Protein AF-A0A392VAR6-F1 (afdb_monomer_lite)

Structure (mmCIF, N/CA/C/O backbone):
data_AF-A0A392VAR6-F1
#
_entry.id   AF-A0A392VAR6-F1
#
loop_
_atom_site.group_PDB
_atom_site.id
_atom_site.type_symbol
_atom_site.label_atom_id
_atom_site.label_alt_id
_atom_site.label_comp_id
_atom_site.label_asym_id
_atom_site.label_entity_id
_atom_site.label_seq_id
_atom_site.pdbx_PDB_ins_code
_atom_site.Cartn_x
_atom_site.Cartn_y
_atom_site.Cartn_z
_atom_site.occupancy
_atom_site.B_iso_or_equiv
_atom_site.auth_seq_id
_atom_site.auth_comp_id
_atom_site.auth_asym_id
_atom_site.auth_atom_id
_atom_site.pdbx_PDB_model_num
ATOM 1 N N . THR A 1 1 ? 4.202 7.841 -10.403 1.00 66.62 1 THR A N 1
ATOM 2 C CA . THR A 1 1 ? 5.469 8.249 -9.753 1.00 66.62 1 THR A CA 1
ATOM 3 C C . THR A 1 1 ? 5.253 8.357 -8.255 1.00 66.62 1 THR A C 1
ATOM 5 O O . THR A 1 1 ? 4.150 8.710 -7.843 1.00 66.62 1 THR A O 1
ATOM 8 N N . THR A 1 2 ? 6.283 8.094 -7.442 1.00 84.06 2 THR A N 1
ATOM 9 C CA . THR A 1 2 ? 6.247 8.251 -5.971 1.00 84.06 2 THR A CA 1
ATOM 10 C C . THR A 1 2 ? 5.741 9.634 -5.546 1.00 84.06 2 THR A C 1
ATOM 12 O O . THR A 1 2 ? 4.954 9.743 -4.613 1.00 84.06 2 THR A O 1
ATOM 15 N N . LEU A 1 3 ? 6.100 10.690 -6.290 1.00 92.94 3 LEU A N 1
ATOM 16 C CA . LEU A 1 3 ? 5.642 12.062 -6.032 1.00 92.94 3 LEU A CA 1
ATOM 17 C C . LEU A 1 3 ? 4.112 12.199 -6.025 1.00 92.94 3 LEU A C 1
ATOM 19 O O . LEU A 1 3 ? 3.569 12.889 -5.168 1.00 92.94 3 LEU A O 1
ATOM 23 N N . GLY A 1 4 ? 3.417 11.531 -6.952 1.00 94.75 4 GLY A N 1
ATOM 24 C CA . GLY A 1 4 ? 1.954 11.566 -7.010 1.00 94.75 4 GLY A CA 1
ATOM 25 C C . GLY A 1 4 ? 1.315 10.903 -5.790 1.00 94.75 4 GLY A C 1
ATOM 26 O O . GLY A 1 4 ? 0.419 11.475 -5.178 1.00 94.75 4 GLY A O 1
ATOM 27 N N . LEU A 1 5 ? 1.824 9.737 -5.386 1.00 96.44 5 LEU A N 1
ATOM 28 C CA . LEU A 1 5 ? 1.330 9.032 -4.199 1.00 96.44 5 LEU A CA 1
ATOM 29 C C . LEU A 1 5 ? 1.641 9.790 -2.907 1.00 96.44 5 LEU A C 1
ATOM 31 O O . LEU A 1 5 ? 0.793 9.853 -2.025 1.00 96.44 5 LEU A O 1
ATOM 35 N N . LYS A 1 6 ? 2.793 10.462 -2.830 1.00 96.75 6 LYS A N 1
ATOM 36 C CA . LYS A 1 6 ? 3.121 11.362 -1.720 1.00 96.75 6 LYS A CA 1
ATOM 37 C C . LYS A 1 6 ? 2.164 12.552 -1.632 1.00 96.75 6 LYS A C 1
ATOM 39 O O . LYS A 1 6 ? 1.710 12.897 -0.542 1.00 96.75 6 LYS A O 1
ATOM 44 N N . ALA A 1 7 ? 1.821 13.163 -2.768 1.00 98.00 7 ALA A N 1
ATOM 45 C CA . ALA A 1 7 ? 0.837 14.240 -2.803 1.00 98.00 7 ALA A CA 1
ATOM 46 C C . ALA A 1 7 ? -0.528 13.756 -2.284 1.00 98.00 7 ALA A C 1
ATOM 48 O O . ALA A 1 7 ? -1.098 14.402 -1.407 1.00 98.00 7 ALA A O 1
ATOM 49 N N . VAL A 1 8 ? -0.994 12.584 -2.735 1.00 97.88 8 VAL A N 1
ATOM 50 C CA . VAL A 1 8 ? -2.234 11.954 -2.243 1.00 97.88 8 VAL A CA 1
ATOM 51 C C . VAL A 1 8 ? -2.155 11.670 -0.743 1.00 97.88 8 VAL A C 1
ATOM 53 O O . VAL A 1 8 ? -3.051 12.071 -0.008 1.00 97.88 8 VAL A O 1
ATOM 56 N N . ALA A 1 9 ? -1.069 11.059 -0.267 1.00 97.75 9 ALA A N 1
ATOM 57 C CA . ALA A 1 9 ? -0.865 10.763 1.148 1.00 97.75 9 ALA A CA 1
ATOM 58 C C . ALA A 1 9 ? -0.954 12.020 2.028 1.00 97.75 9 ALA A C 1
ATOM 60 O O . ALA A 1 9 ? -1.563 11.996 3.094 1.00 97.75 9 ALA A O 1
ATOM 61 N N . SER A 1 10 ? -0.375 13.131 1.566 1.00 97.69 10 SER A N 1
ATOM 62 C CA . SER A 1 10 ? -0.391 14.401 2.299 1.00 97.69 10 SER A CA 1
ATOM 63 C C . SER A 1 10 ? -1.714 15.171 2.184 1.00 97.69 10 SER A C 1
ATOM 65 O O . SER A 1 10 ? -2.092 15.877 3.115 1.00 97.69 10 SER A O 1
ATOM 67 N N . GLY A 1 11 ? -2.420 15.046 1.057 1.00 98.38 11 GLY A N 1
ATOM 68 C CA . GLY A 1 11 ? -3.643 15.798 0.769 1.00 98.38 11 GLY A CA 1
ATOM 69 C C . GLY A 1 11 ? -4.939 15.068 1.121 1.00 98.38 11 GLY A C 1
ATOM 70 O O . GLY A 1 11 ? -5.988 15.703 1.212 1.00 98.38 11 GLY A O 1
ATOM 71 N N . CYS A 1 12 ? -4.896 13.747 1.315 1.00 98.06 12 CYS A N 1
ATOM 72 C CA . CYS A 1 12 ? -6.080 12.903 1.489 1.00 98.06 12 CYS A CA 1
ATOM 73 C C . CYS A 1 12 ? -5.980 11.994 2.736 1.00 98.06 12 CYS A C 1
ATOM 75 O O . CYS A 1 12 ? -6.023 10.768 2.605 1.00 98.06 12 CYS A O 1
AT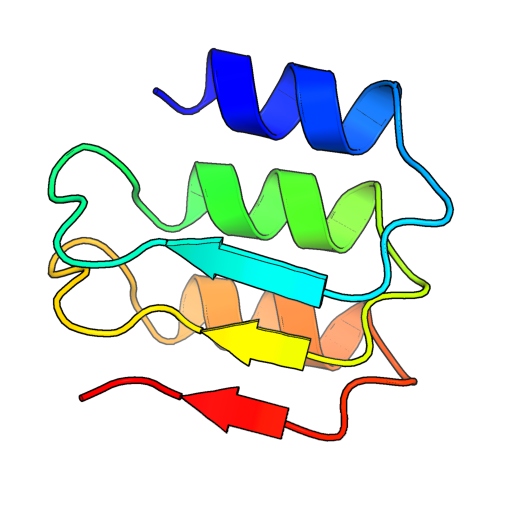OM 77 N N . PRO A 1 13 ? -5.912 12.545 3.965 1.00 97.25 13 PRO A N 1
ATOM 78 C CA . PRO A 1 13 ? -5.771 11.743 5.190 1.00 97.25 13 PRO A CA 1
ATOM 79 C C . PRO A 1 13 ? -6.979 10.835 5.495 1.00 97.25 13 PRO A C 1
ATOM 81 O O . PRO A 1 13 ? -6.870 9.880 6.264 1.00 97.25 13 PRO A O 1
ATOM 84 N N . SER A 1 14 ? -8.137 11.116 4.889 1.00 98.25 14 SER A N 1
ATOM 85 C CA . SER A 1 14 ? -9.370 10.323 5.011 1.00 98.25 14 SER A CA 1
ATOM 86 C C . SER A 1 14 ? -9.605 9.373 3.832 1.00 98.25 14 SER A C 1
ATOM 88 O O . SER A 1 14 ? -10.723 8.896 3.650 1.00 98.25 14 SER A O 1
ATOM 90 N N . LEU A 1 15 ? -8.589 9.120 2.998 1.00 98.56 15 LEU A N 1
ATOM 91 C CA . LEU A 1 15 ? -8.705 8.175 1.890 1.00 98.56 15 LEU A CA 1
ATOM 92 C C . LEU A 1 15 ? -9.021 6.769 2.422 1.00 98.56 15 LEU A C 1
ATOM 94 O O . LEU A 1 15 ? -8.269 6.227 3.228 1.00 98.56 15 LEU A O 1
ATOM 98 N N . LYS A 1 16 ? -10.124 6.187 1.940 1.00 98.56 16 LYS A N 1
ATOM 99 C CA . LYS A 1 16 ? -10.595 4.849 2.335 1.00 98.56 16 LYS A CA 1
ATOM 100 C C . LYS A 1 16 ? -10.305 3.769 1.303 1.00 98.56 16 LYS A C 1
ATOM 102 O O . LYS A 1 16 ? -10.163 2.611 1.664 1.00 98.56 16 LYS A O 1
ATOM 107 N N . ALA A 1 17 ? -10.211 4.127 0.028 1.00 98.50 17 ALA A N 1
ATOM 108 C CA . ALA A 1 17 ? -9.983 3.172 -1.045 1.00 98.50 17 ALA A CA 1
ATOM 109 C C . ALA A 1 17 ? -8.944 3.710 -2.024 1.00 98.50 17 ALA A C 1
ATOM 111 O O . ALA A 1 17 ? -9.044 4.854 -2.469 1.00 98.50 17 ALA A O 1
ATOM 112 N N . LEU A 1 18 ? -7.973 2.869 -2.369 1.00 98.00 18 LEU A N 1
ATOM 113 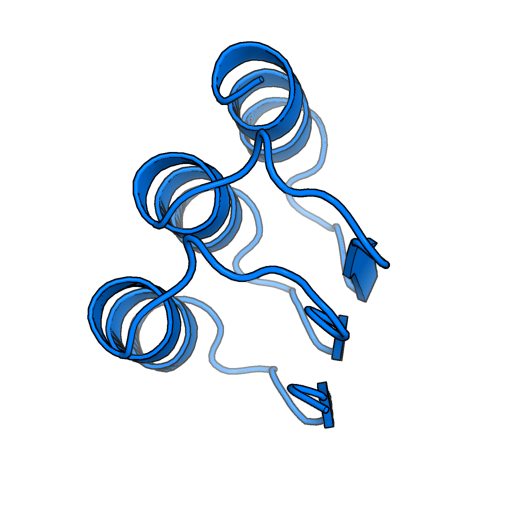C CA . LEU A 1 18 ? -6.990 3.132 -3.411 1.00 98.00 18 LEU A CA 1
ATOM 114 C C . LEU A 1 18 ? -6.895 1.909 -4.323 1.00 98.00 18 LEU A C 1
ATOM 116 O O . LEU A 1 18 ? -6.641 0.807 -3.848 1.00 98.00 18 LEU A O 1
ATOM 120 N N . SER A 1 19 ? -7.066 2.117 -5.627 1.00 97.19 19 SER A N 1
ATOM 121 C CA . SER A 1 19 ? -6.814 1.096 -6.645 1.00 97.19 19 SER A CA 1
ATOM 122 C C . SER A 1 19 ? -5.761 1.609 -7.618 1.00 97.19 19 SER A C 1
ATOM 124 O O . SER A 1 19 ? -5.868 2.717 -8.153 1.00 97.19 19 SER A O 1
ATOM 126 N N . LEU A 1 20 ? -4.718 0.807 -7.799 1.00 95.12 20 LEU A N 1
ATOM 127 C CA . LEU A 1 20 ? -3.642 0.999 -8.754 1.00 95.12 20 LEU A CA 1
ATOM 128 C C . LEU A 1 20 ? -3.548 -0.282 -9.577 1.00 95.12 20 LEU A C 1
ATOM 130 O O . LEU A 1 20 ? -3.026 -1.291 -9.113 1.00 95.12 20 LEU A O 1
ATOM 134 N N . TRP A 1 21 ? -4.050 -0.230 -10.808 1.00 94.00 21 TRP A N 1
ATOM 135 C CA . TRP A 1 21 ? -4.079 -1.392 -11.687 1.00 94.00 21 TRP A CA 1
ATOM 136 C C . TRP A 1 21 ? -3.073 -1.255 -12.823 1.00 94.00 21 TRP A C 1
ATOM 138 O O . TRP A 1 21 ? -3.075 -0.256 -13.546 1.00 94.00 21 TRP A O 1
ATOM 148 N N . ASN A 1 22 ? -2.234 -2.276 -13.008 1.00 94.19 22 ASN A N 1
ATOM 149 C CA . ASN A 1 22 ? -1.259 -2.341 -14.099 1.00 94.19 22 ASN A CA 1
ATOM 150 C C . ASN A 1 22 ? -0.270 -1.158 -14.109 1.00 94.19 22 ASN A C 1
ATOM 152 O O . ASN A 1 22 ? 0.052 -0.597 -15.160 1.00 94.19 22 ASN A O 1
ATOM 156 N N . VAL A 1 23 ? 0.201 -0.750 -12.925 1.00 93.12 23 VAL A N 1
ATOM 157 C CA . VAL A 1 23 ? 1.078 0.417 -12.763 1.00 93.12 23 VAL A CA 1
ATOM 158 C C . VAL A 1 23 ? 2.511 -0.017 -12.456 1.00 93.12 23 VAL A C 1
ATOM 160 O O . VAL A 1 23 ? 2.946 -0.073 -11.311 1.00 93.12 23 VAL A O 1
ATOM 163 N N . SER A 1 24 ? 3.302 -0.248 -13.501 1.00 91.06 24 SER A N 1
ATOM 164 C CA . SER A 1 24 ? 4.715 -0.653 -13.392 1.00 91.06 24 SER A CA 1
ATOM 165 C C . SER A 1 24 ? 5.658 0.435 -12.859 1.00 91.06 24 SER A C 1
ATOM 167 O O . SER A 1 24 ? 6.772 0.133 -12.444 1.00 91.06 24 SER A O 1
ATOM 169 N N . SER A 1 25 ? 5.222 1.699 -12.836 1.00 91.50 25 SER A N 1
ATOM 170 C CA . SER A 1 25 ? 6.006 2.826 -12.300 1.00 91.50 25 SER A CA 1
ATOM 171 C C . SER A 1 25 ? 5.850 3.046 -10.790 1.00 91.50 25 SER A C 1
ATOM 173 O O . SER A 1 25 ? 6.454 3.973 -10.243 1.00 91.50 25 SER A O 1
ATOM 175 N N . VAL A 1 26 ? 5.005 2.255 -10.123 1.00 92.31 26 VAL A N 1
ATOM 176 C CA . VAL A 1 26 ? 4.782 2.335 -8.677 1.00 92.31 26 VAL A CA 1
ATOM 177 C C . VAL A 1 26 ? 5.489 1.165 -8.008 1.00 92.31 26 VAL A C 1
ATOM 179 O O . VAL A 1 26 ? 5.210 0.011 -8.312 1.00 92.31 26 VAL A O 1
ATOM 182 N N . GLY A 1 27 ? 6.401 1.493 -7.096 1.00 94.12 27 GLY A N 1
ATOM 183 C CA . GLY A 1 27 ? 7.080 0.538 -6.227 1.00 94.12 27 GLY A CA 1
ATOM 184 C C . GLY A 1 27 ? 6.731 0.759 -4.757 1.00 94.12 27 GLY A C 1
ATOM 185 O O . GLY A 1 27 ? 5.937 1.645 -4.422 1.00 94.12 27 GLY A O 1
ATOM 186 N N . ASP A 1 28 ? 7.373 -0.019 -3.886 1.00 97.62 28 ASP A N 1
ATOM 187 C CA . ASP A 1 28 ? 7.094 -0.040 -2.445 1.00 97.62 28 ASP A CA 1
ATOM 188 C C . ASP A 1 28 ? 7.047 1.344 -1.794 1.00 97.62 28 ASP A C 1
ATOM 190 O O . ASP A 1 28 ? 6.149 1.623 -1.005 1.00 97.62 28 ASP A O 1
ATOM 194 N N . GLU A 1 29 ? 7.985 2.225 -2.149 1.00 97.38 29 GLU A N 1
ATOM 195 C CA . GLU A 1 29 ? 8.088 3.577 -1.588 1.00 97.38 29 GLU A CA 1
ATOM 196 C C . GLU A 1 29 ? 6.773 4.356 -1.728 1.00 97.38 29 GLU A C 1
ATOM 198 O O . GLU A 1 29 ? 6.313 4.982 -0.779 1.00 97.38 29 GLU A O 1
ATOM 203 N N . GLY A 1 30 ? 6.113 4.257 -2.885 1.00 96.88 30 GLY A N 1
ATOM 204 C CA . GLY A 1 30 ? 4.849 4.945 -3.123 1.00 96.88 30 GLY A CA 1
ATOM 205 C C . GLY A 1 30 ? 3.720 4.446 -2.220 1.00 96.88 30 GLY A C 1
ATOM 206 O O . GLY A 1 30 ? 2.944 5.248 -1.706 1.00 96.88 30 GLY A O 1
ATOM 207 N N . ILE A 1 31 ? 3.642 3.134 -1.998 1.00 97.81 31 ILE A N 1
ATOM 208 C CA . ILE A 1 31 ? 2.623 2.529 -1.128 1.00 97.81 31 ILE A CA 1
ATOM 209 C C . ILE A 1 31 ? 2.928 2.795 0.346 1.00 97.81 31 ILE A C 1
ATOM 211 O O . ILE A 1 31 ? 2.009 3.013 1.131 1.00 97.81 31 ILE A O 1
ATOM 215 N N . ILE A 1 32 ? 4.206 2.850 0.723 1.00 98.38 32 ILE A N 1
ATOM 216 C CA . ILE A 1 32 ? 4.630 3.234 2.072 1.00 98.38 32 ILE A CA 1
ATOM 217 C C . ILE A 1 32 ? 4.206 4.676 2.380 1.00 98.38 32 ILE A C 1
ATOM 219 O O . ILE A 1 32 ? 3.692 4.932 3.469 1.00 98.38 32 ILE A O 1
ATOM 223 N N . GLU A 1 33 ? 4.351 5.608 1.431 1.00 98.25 33 GLU A N 1
ATOM 224 C CA . GLU A 1 33 ? 3.858 6.981 1.607 1.00 98.25 33 GLU A CA 1
ATOM 225 C C . GLU A 1 33 ? 2.337 7.004 1.820 1.00 98.25 33 GLU A C 1
ATOM 227 O O . GLU A 1 33 ? 1.865 7.656 2.754 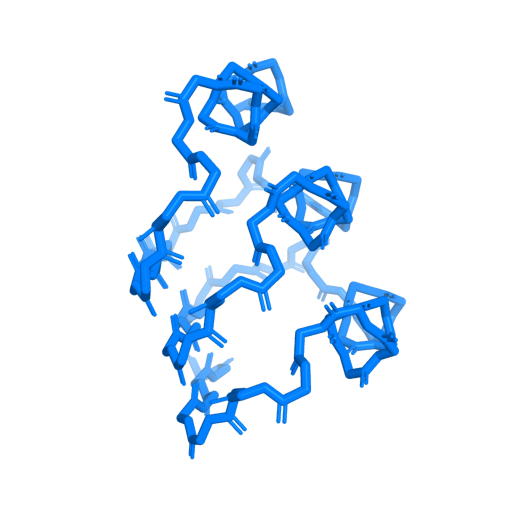1.00 98.25 33 GLU A O 1
ATOM 232 N N . ILE A 1 34 ? 1.574 6.235 1.031 1.00 98.44 34 ILE A N 1
ATOM 233 C CA . ILE A 1 34 ? 0.122 6.085 1.232 1.00 98.44 34 ILE A CA 1
ATOM 234 C C . ILE A 1 34 ? -0.184 5.534 2.624 1.00 98.44 34 ILE A C 1
ATOM 236 O O . ILE A 1 34 ? -1.005 6.109 3.328 1.00 98.44 34 ILE A O 1
ATOM 240 N N . ALA A 1 35 ? 0.491 4.470 3.058 1.00 98.31 35 ALA A N 1
ATOM 241 C CA . ALA A 1 35 ? 0.276 3.884 4.377 1.00 98.31 35 ALA A CA 1
ATOM 242 C C . ALA A 1 35 ? 0.561 4.889 5.511 1.00 98.31 35 ALA A C 1
ATOM 244 O O . ALA A 1 35 ? -0.138 4.910 6.523 1.00 98.31 35 ALA A O 1
ATOM 245 N N . ASN A 1 36 ? 1.560 5.759 5.341 1.00 98.06 36 ASN A N 1
ATOM 246 C CA . ASN A 1 36 ? 1.902 6.780 6.329 1.00 98.06 36 ASN A CA 1
ATOM 247 C C . ASN A 1 36 ? 0.865 7.912 6.412 1.00 98.06 36 ASN A C 1
ATOM 249 O O . ASN A 1 36 ? 0.575 8.371 7.520 1.00 98.06 36 ASN A O 1
ATOM 253 N N . GLY A 1 37 ? 0.322 8.360 5.274 1.00 98.19 37 GLY A N 1
ATOM 254 C CA . GLY A 1 37 ? -0.623 9.483 5.208 1.00 98.19 37 GLY A CA 1
ATOM 255 C C . GLY A 1 37 ? -2.102 9.099 5.316 1.00 98.19 37 GLY A C 1
ATOM 256 O O . GLY A 1 37 ? -2.902 9.865 5.846 1.00 98.19 37 GLY A O 1
ATOM 257 N N . CYS A 1 38 ? -2.471 7.899 4.870 1.00 98.44 38 CYS A N 1
ATOM 258 C CA . CYS A 1 38 ? -3.852 7.431 4.738 1.00 98.44 38 CYS A CA 1
ATOM 259 C C . CYS A 1 38 ? -4.140 6.271 5.707 1.00 98.44 38 CYS A C 1
ATOM 261 O O . CYS A 1 38 ? -4.396 5.137 5.310 1.00 98.44 38 CYS A O 1
ATOM 263 N N . GLN A 1 39 ? -4.120 6.543 7.012 1.00 98.25 39 GLN A N 1
ATOM 264 C CA . GLN A 1 39 ? -4.324 5.514 8.050 1.00 98.25 39 GLN A CA 1
ATOM 265 C C . GLN A 1 39 ? -5.781 5.017 8.141 1.00 98.25 39 GLN A C 1
ATOM 267 O O . GLN A 1 39 ? -6.056 4.000 8.773 1.00 98.25 39 GLN A O 1
ATOM 272 N N . GLN A 1 40 ? -6.714 5.718 7.485 1.00 98.50 40 GLN A N 1
ATOM 273 C CA . GLN A 1 40 ? -8.123 5.325 7.357 1.00 98.50 40 GLN A CA 1
ATOM 274 C C . GLN A 1 40 ? -8.390 4.417 6.147 1.00 98.50 40 GLN A C 1
ATOM 276 O O . GLN A 1 40 ? -9.550 4.200 5.805 1.00 98.50 40 GLN A O 1
ATOM 281 N N . LEU A 1 41 ? -7.344 3.908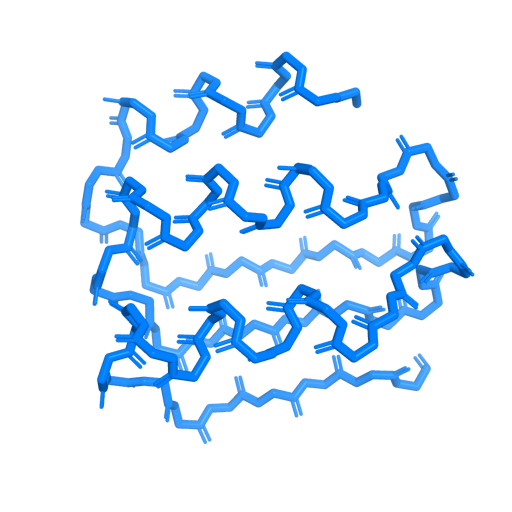 5.489 1.00 98.69 41 LEU A N 1
ATOM 282 C CA . LEU A 1 41 ? -7.495 3.036 4.332 1.00 98.69 41 LEU A CA 1
ATOM 283 C C . LEU A 1 41 ? -8.207 1.733 4.725 1.00 98.69 41 LEU A C 1
ATOM 285 O O . LEU A 1 41 ? -7.796 1.041 5.654 1.00 98.69 41 LEU A O 1
ATOM 289 N N . GLU A 1 42 ? -9.264 1.416 3.986 1.00 98.69 42 GLU A N 1
ATOM 290 C CA . GLU A 1 42 ? -10.111 0.230 4.132 1.00 98.69 42 GLU A CA 1
ATOM 291 C C . GLU A 1 42 ? -9.885 -0.751 2.969 1.00 98.69 42 GLU A C 1
ATOM 293 O O . GLU A 1 42 ? -9.929 -1.964 3.163 1.00 98.69 42 GLU A O 1
ATOM 298 N N . LYS A 1 43 ? -9.593 -0.238 1.766 1.00 98.69 43 LYS A N 1
ATOM 299 C CA . LYS A 1 43 ? -9.442 -1.034 0.542 1.00 98.69 43 LYS A CA 1
ATOM 300 C C . LYS A 1 43 ? -8.177 -0.663 -0.218 1.00 98.69 43 LYS A C 1
ATOM 302 O O . LYS A 1 43 ? -7.957 0.515 -0.517 1.00 98.69 43 LYS A O 1
ATOM 307 N N . LEU A 1 44 ? -7.384 -1.666 -0.576 1.00 98.38 44 LEU A N 1
ATOM 308 C CA . LEU A 1 44 ? -6.177 -1.500 -1.374 1.00 98.38 44 LEU A CA 1
ATOM 309 C C . LEU A 1 44 ? -6.122 -2.538 -2.493 1.00 98.38 44 LEU A C 1
ATOM 311 O O . LEU A 1 44 ? -6.082 -3.739 -2.250 1.00 98.38 44 LEU A O 1
ATOM 315 N N . ASP A 1 45 ? -6.081 -2.061 -3.726 1.00 97.81 45 ASP A N 1
ATOM 316 C CA . ASP A 1 45 ? -5.961 -2.897 -4.912 1.00 97.81 45 ASP A CA 1
ATOM 317 C C . ASP A 1 45 ? -4.672 -2.541 -5.659 1.00 97.81 45 ASP A C 1
ATOM 319 O O . ASP A 1 45 ? -4.475 -1.392 -6.059 1.00 97.81 45 ASP A O 1
ATOM 323 N N . LEU A 1 46 ? -3.781 -3.526 -5.784 1.00 96.50 46 LEU A N 1
ATOM 324 C CA . LEU A 1 46 ? -2.466 -3.428 -6.420 1.00 96.50 46 LEU A CA 1
ATOM 325 C C . LEU A 1 46 ? -2.312 -4.443 -7.562 1.00 96.50 46 LEU A C 1
ATOM 327 O O . LEU A 1 46 ? -1.187 -4.820 -7.905 1.00 96.50 46 LEU A O 1
ATOM 331 N N . CYS A 1 47 ? -3.428 -4.888 -8.149 1.00 96.44 47 CYS A N 1
ATOM 332 C CA . CYS A 1 47 ? -3.434 -5.831 -9.260 1.00 96.44 47 CYS A CA 1
ATOM 333 C C . CYS A 1 47 ? -2.443 -5.416 -10.364 1.00 96.44 47 CYS A C 1
ATOM 335 O O . CYS A 1 47 ? -2.356 -4.246 -10.764 1.00 96.44 47 CYS A O 1
ATOM 337 N N . LYS A 1 48 ? -1.684 -6.376 -10.900 1.00 94.38 48 LYS A N 1
ATOM 338 C CA . LYS A 1 48 ? -0.669 -6.146 -11.950 1.00 94.38 48 LYS A CA 1
ATOM 339 C C . LYS A 1 48 ? 0.356 -5.027 -11.651 1.00 94.38 48 LYS A C 1
ATOM 341 O O . LYS A 1 48 ? 0.821 -4.364 -12.579 1.00 94.38 48 LYS A O 1
ATOM 346 N N . CYS A 1 49 ? 0.743 -4.795 -10.394 1.00 94.94 49 CYS A N 1
ATOM 347 C CA . CYS A 1 49 ? 1.820 -3.855 -10.039 1.00 94.94 49 CYS A CA 1
ATOM 348 C C . CYS A 1 49 ? 3.140 -4.595 -9.722 1.00 94.94 49 CYS A C 1
ATOM 350 O O . CYS A 1 49 ? 3.408 -4.903 -8.562 1.00 94.94 49 CYS A O 1
ATOM 352 N N . PRO A 1 50 ? 4.009 -4.869 -10.720 1.00 94.12 50 PRO A N 1
ATOM 353 C CA . PRO A 1 50 ? 5.133 -5.806 -10.579 1.00 94.12 50 PRO A CA 1
ATOM 354 C C . PRO A 1 50 ? 6.279 -5.329 -9.675 1.00 94.12 50 PRO A C 1
ATOM 356 O O . PRO A 1 50 ? 7.141 -6.125 -9.319 1.00 94.12 50 PRO A O 1
ATOM 359 N N . ALA A 1 51 ? 6.335 -4.037 -9.343 1.00 95.00 51 ALA A N 1
ATOM 360 C CA . ALA A 1 51 ? 7.388 -3.462 -8.503 1.00 95.00 51 ALA A CA 1
ATOM 361 C C . ALA A 1 51 ? 6.996 -3.368 -7.013 1.00 95.00 51 ALA A C 1
ATOM 363 O O . ALA A 1 51 ? 7.746 -2.792 -6.221 1.00 95.00 51 ALA A O 1
ATOM 364 N N . ILE A 1 52 ? 5.836 -3.917 -6.635 1.00 95.69 52 ILE A N 1
ATOM 365 C CA . ILE A 1 52 ? 5.389 -4.036 -5.245 1.00 95.69 52 ILE A CA 1
ATOM 366 C C . ILE A 1 52 ? 5.874 -5.357 -4.652 1.00 95.69 52 ILE A C 1
ATOM 368 O O . ILE A 1 52 ? 5.759 -6.411 -5.271 1.00 95.69 52 ILE A O 1
ATOM 372 N N . SER A 1 53 ? 6.387 -5.292 -3.427 1.00 96.56 53 SER A N 1
ATOM 373 C CA . SER A 1 53 ? 6.815 -6.435 -2.631 1.00 96.56 53 SER A CA 1
ATOM 374 C C . SER A 1 53 ? 6.137 -6.456 -1.259 1.00 96.56 53 SER A C 1
ATOM 376 O O . SER A 1 53 ? 5.460 -5.509 -0.845 1.00 96.56 53 SER A O 1
ATOM 378 N N . ASP A 1 54 ? 6.401 -7.513 -0.490 1.00 97.19 54 ASP A N 1
ATOM 379 C CA . ASP A 1 54 ? 5.927 -7.658 0.889 1.00 97.19 54 ASP A CA 1
ATOM 380 C C . ASP A 1 54 ? 6.329 -6.486 1.797 1.00 97.19 54 ASP A C 1
ATOM 382 O O . ASP A 1 54 ? 5.671 -6.234 2.805 1.00 97.19 54 ASP A O 1
ATOM 386 N N . LYS A 1 55 ? 7.375 -5.719 1.453 1.00 98.06 55 LYS A N 1
ATOM 387 C CA . LYS A 1 55 ? 7.765 -4.524 2.220 1.00 98.06 55 LYS A CA 1
ATOM 388 C C . LYS A 1 55 ? 6.639 -3.494 2.274 1.00 98.06 55 LYS A C 1
ATOM 390 O O . LYS A 1 55 ? 6.369 -2.956 3.350 1.00 98.06 55 LYS A O 1
ATOM 395 N N . ALA A 1 56 ? 5.977 -3.238 1.146 1.00 97.44 56 ALA A N 1
ATOM 396 C CA . ALA A 1 56 ? 4.818 -2.354 1.098 1.00 97.44 56 ALA A CA 1
ATOM 397 C C . ALA A 1 56 ? 3.659 -2.918 1.922 1.00 97.44 56 ALA A C 1
ATOM 399 O O . ALA A 1 56 ? 3.059 -2.198 2.718 1.00 97.44 56 ALA A O 1
ATOM 400 N N . LEU A 1 57 ? 3.389 -4.218 1.788 1.00 97.81 57 LEU A N 1
ATOM 401 C CA . LEU A 1 57 ? 2.281 -4.881 2.479 1.00 97.81 57 LEU A CA 1
ATOM 402 C C . LEU A 1 57 ? 2.466 -4.869 4.001 1.00 97.81 57 LEU A C 1
ATOM 404 O O . LEU A 1 57 ? 1.525 -4.577 4.734 1.00 97.81 57 LEU A O 1
ATOM 408 N N . ILE A 1 58 ? 3.690 -5.087 4.488 1.00 98.31 58 ILE A N 1
ATOM 409 C CA . ILE A 1 58 ? 4.030 -4.973 5.912 1.00 98.31 58 ILE A CA 1
ATOM 410 C C . ILE A 1 58 ? 3.798 -3.543 6.414 1.00 98.31 58 ILE A C 1
ATOM 412 O O . ILE A 1 58 ? 3.318 -3.357 7.534 1.00 98.31 58 ILE A O 1
ATOM 416 N N . ALA A 1 59 ? 4.147 -2.524 5.622 1.00 98.38 59 ALA A N 1
ATOM 417 C CA . ALA A 1 59 ? 3.914 -1.133 6.000 1.00 98.38 59 ALA A CA 1
ATOM 418 C C . ALA A 1 59 ? 2.415 -0.819 6.095 1.00 98.38 59 ALA A C 1
ATOM 420 O O . ALA A 1 59 ? 1.980 -0.258 7.101 1.00 98.38 59 ALA A O 1
ATOM 421 N N . VAL A 1 60 ? 1.630 -1.251 5.105 1.00 98.38 60 VAL A N 1
ATOM 422 C CA . VAL A 1 60 ? 0.166 -1.120 5.108 1.00 98.38 60 VAL A CA 1
ATOM 423 C C . VAL A 1 60 ? -0.429 -1.830 6.325 1.00 98.38 60 VAL A C 1
ATOM 425 O O . VAL A 1 60 ? -1.142 -1.200 7.099 1.00 98.38 60 VAL A O 1
ATOM 428 N N . ALA A 1 61 ? -0.060 -3.088 6.581 1.00 97.69 61 ALA A N 1
ATOM 429 C CA . ALA A 1 61 ? -0.559 -3.856 7.724 1.00 97.69 61 ALA A CA 1
ATOM 430 C C . ALA A 1 61 ? -0.248 -3.196 9.082 1.00 97.69 61 ALA A C 1
ATOM 432 O O . ALA A 1 61 ? -1.025 -3.310 10.026 1.00 97.69 61 ALA A O 1
ATOM 433 N N . LYS A 1 62 ? 0.880 -2.483 9.197 1.00 98.38 62 LYS A N 1
ATOM 434 C CA . LYS A 1 62 ? 1.269 -1.771 10.427 1.00 98.38 62 LYS A CA 1
ATOM 435 C C . LYS A 1 62 ? 0.584 -0.417 10.608 1.00 98.38 62 LYS A C 1
ATOM 437 O O . LYS A 1 62 ? 0.538 0.074 11.734 1.00 98.38 62 LYS A O 1
ATOM 442 N N . LYS A 1 63 ? 0.158 0.233 9.524 1.00 98.25 63 LYS A N 1
ATOM 443 C CA . LYS A 1 63 ? -0.274 1.642 9.537 1.00 98.25 63 LYS A CA 1
ATOM 444 C C . LYS A 1 63 ? -1.751 1.846 9.209 1.00 98.25 63 LYS A C 1
ATOM 446 O O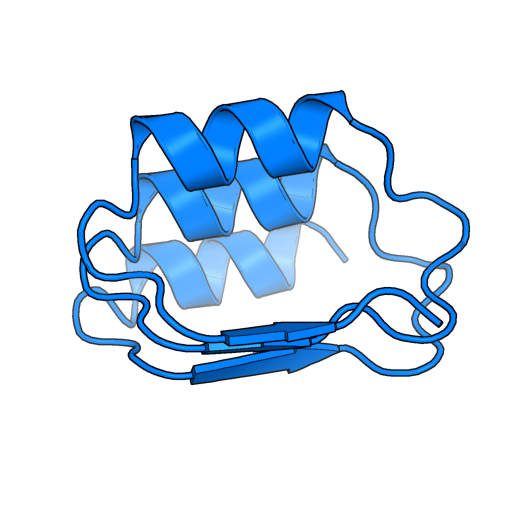 . LYS A 1 63 ? -2.302 2.872 9.594 1.00 98.25 63 LYS A O 1
ATOM 451 N N . CYS A 1 64 ? -2.387 0.883 8.551 1.00 98.25 64 CYS A N 1
ATOM 452 C CA . CYS A 1 64 ? -3.783 0.934 8.128 1.00 98.25 64 CYS A CA 1
ATOM 453 C C . CYS A 1 64 ? -4.592 -0.132 8.893 1.00 98.25 64 CYS A C 1
ATOM 455 O O . CYS A 1 64 ? -4.891 -1.188 8.336 1.00 98.25 64 CYS A O 1
ATOM 457 N N . PRO A 1 65 ? -4.946 0.101 10.173 1.00 97.88 65 PRO A N 1
ATOM 458 C CA . PRO A 1 65 ? -5.643 -0.890 11.004 1.00 97.88 65 PRO A CA 1
ATOM 459 C C . PRO A 1 65 ? 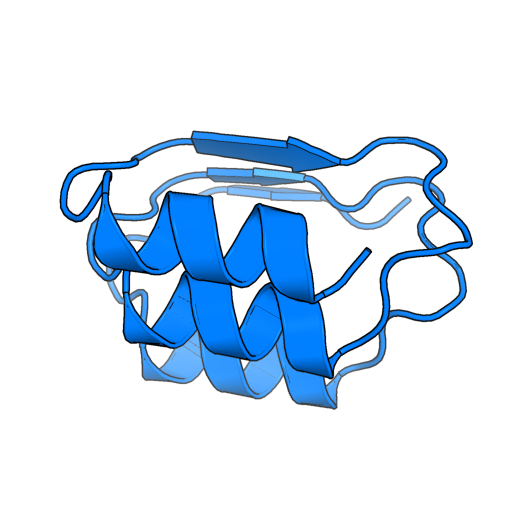-7.070 -1.205 10.532 1.00 97.88 65 PRO A C 1
ATOM 461 O O . PRO A 1 65 ? -7.644 -2.200 10.962 1.00 97.88 65 PRO A O 1
ATOM 464 N N . ASN A 1 66 ? -7.640 -0.364 9.663 1.00 98.12 66 ASN A N 1
ATOM 465 C CA . ASN A 1 66 ? -8.994 -0.520 9.133 1.00 98.12 66 ASN A CA 1
ATOM 466 C C . ASN A 1 66 ? -9.036 -1.269 7.794 1.00 98.12 66 ASN A C 1
ATOM 468 O O . ASN A 1 66 ? -10.110 -1.370 7.205 1.00 98.12 66 ASN A O 1
ATOM 472 N N . LEU A 1 67 ? -7.899 -1.762 7.290 1.00 98.38 67 LEU A N 1
ATOM 473 C CA . LEU A 1 67 ? -7.858 -2.446 6.003 1.00 98.38 67 LEU A CA 1
ATOM 474 C C . LEU A 1 67 ? -8.643 -3.764 6.073 1.00 98.38 67 LEU A C 1
ATOM 476 O O . LEU A 1 67 ? -8.322 -4.646 6.869 1.00 98.38 67 LEU A O 1
ATOM 480 N N . THR A 1 68 ? -9.647 -3.904 5.213 1.00 98.19 68 THR A N 1
ATOM 481 C CA . THR A 1 68 ? -10.510 -5.089 5.117 1.00 98.19 68 THR A CA 1
ATOM 482 C C . THR A 1 68 ? -10.428 -5.775 3.759 1.00 98.19 68 THR A C 1
ATOM 484 O O . THR A 1 68 ? -10.730 -6.963 3.667 1.00 98.19 68 THR A O 1
ATOM 487 N N . GLU A 1 69 ? -9.985 -5.071 2.713 1.00 98.19 69 GLU A N 1
ATOM 488 C CA . GLU A 1 69 ? -9.866 -5.610 1.356 1.00 98.19 69 GLU A CA 1
ATOM 489 C C . GLU A 1 69 ? -8.469 -5.330 0.781 1.00 98.19 69 GLU A C 1
ATOM 491 O O . GLU A 1 69 ? -8.040 -4.177 0.692 1.00 98.19 69 GLU A O 1
ATOM 496 N N . LEU A 1 70 ? -7.768 -6.392 0.369 1.00 97.31 70 LEU A N 1
ATOM 497 C CA . LEU A 1 70 ? -6.465 -6.338 -0.299 1.00 97.31 70 LEU A CA 1
ATOM 498 C C . LEU A 1 70 ? -6.488 -7.221 -1.555 1.00 97.31 70 LEU A C 1
ATOM 500 O O . LEU A 1 70 ? -6.797 -8.405 -1.451 1.00 97.31 70 LEU A O 1
ATOM 504 N N . SER A 1 71 ? -6.145 -6.663 -2.720 1.00 96.69 71 SER A N 1
ATOM 505 C CA . SER A 1 71 ? -6.061 -7.390 -4.004 1.00 96.69 71 SER A CA 1
ATOM 506 C C . SER A 1 71 ? -4.667 -7.261 -4.627 1.00 96.69 71 SER A C 1
ATOM 508 O O . SER A 1 71 ? -4.119 -6.159 -4.655 1.00 96.69 71 SER A O 1
ATOM 510 N N . LEU A 1 72 ? -4.091 -8.376 -5.105 1.00 92.00 72 LEU A N 1
ATOM 511 C CA . LEU A 1 72 ? -2.695 -8.458 -5.582 1.00 92.00 72 LEU A CA 1
ATOM 512 C C . LEU A 1 72 ? -2.507 -9.139 -6.961 1.00 92.00 72 LEU A C 1
ATOM 514 O O . LEU A 1 72 ? -1.368 -9.210 -7.416 1.00 92.00 72 LEU A O 1
ATOM 518 N N . GLU A 1 73 ? -3.559 -9.654 -7.616 1.00 79.06 73 GLU A N 1
ATOM 519 C CA . GLU A 1 73 ? -3.431 -10.477 -8.848 1.00 79.06 73 GLU A CA 1
ATOM 520 C C . GLU A 1 73 ? -3.155 -9.694 -10.151 1.00 79.06 73 GLU A C 1
ATOM 522 O O . GLU A 1 73 ? -3.749 -8.624 -10.403 1.00 79.06 73 GLU A O 1
#

pLDDT: mean 96.1, std 4.71, range [66.62, 98.69]

Foldseek 3Di:
DLVVLLCCLQVPQQDAEDADELDQPDALSSLLSNLQRHLNHAEYHCHNHVRYDVSSVVSNVVRNVNHDYYHYD

Organism: NCBI:txid97028

Radius of gyration: 10.62 Å; chains: 1; bounding box: 19×26×25 Å

Secondary structure (DSSP, 8-state):
-HHHHHHHHHH-TT--EEE--S-TT-BHHHHHHHHHH-TT--EEE-TT-TB--HHHHHHHHHH-TT--EEE--

InterPro domains:
  IPR006553 Leucine-rich repeat, cysteine-containing subtype [SM00367] (12-37)
  IPR006553 Leucine-rich repeat, cysteine-containing subtype [SM00367] (38-63)
  IPR032675 Leucine-rich repeat domain superfamily [G3DSA:3.80.10.10] (1-73)
  IPR057207 F-box/LRR-repeat protein 15-like, leucin rich repeat domain [PF25372] (3-72)

Sequence (73 aa):
TTLGLKAVASGCPSLKALSLWNVSSVGDEGIIEIANGCQQLEKLDLCKCPAISDKALIAVAKKCPNLTELSLE